Protein AF-A0A7V7ARU8-F1 (afdb_monomer_lite)

Radius of gyration: 13.0 Å; chains: 1; bounding box: 32×25×35 Å

Structure (mmCIF, N/CA/C/O backbone):
data_AF-A0A7V7ARU8-F1
#
_entry.id   AF-A0A7V7ARU8-F1
#
loop_
_atom_site.group_PDB
_atom_site.id
_atom_site.type_symbol
_atom_site.label_atom_id
_atom_site.label_alt_id
_atom_site.label_comp_id
_atom_site.label_asym_id
_atom_site.label_entity_id
_atom_site.label_seq_id
_atom_site.pdbx_PDB_ins_code
_atom_site.Cartn_x
_atom_site.Cartn_y
_atom_site.Cartn_z
_atom_site.occupancy
_atom_site.B_iso_or_equiv
_atom_site.auth_seq_id
_atom_site.auth_comp_id
_atom_site.auth_asym_id
_atom_site.auth_atom_id
_atom_site.pdbx_PDB_model_num
ATOM 1 N N . MET A 1 1 ? -11.407 -2.141 21.419 1.00 55.78 1 MET A N 1
ATOM 2 C CA . MET A 1 1 ? -10.060 -1.774 20.921 1.00 55.78 1 MET A CA 1
ATOM 3 C C . MET A 1 1 ? -9.760 -2.635 19.705 1.00 55.78 1 MET A C 1
ATOM 5 O O . MET A 1 1 ? -10.027 -3.826 19.782 1.00 55.78 1 MET A O 1
ATOM 9 N N . SER A 1 2 ? -9.289 -2.055 18.594 1.00 61.56 2 SER A N 1
ATOM 10 C CA . SER A 1 2 ? -8.868 -2.849 17.427 1.00 61.56 2 SER A CA 1
ATOM 11 C C . SER A 1 2 ? -7.576 -3.605 17.748 1.00 61.56 2 SER A C 1
ATOM 13 O O . SER A 1 2 ? -6.676 -3.037 18.369 1.00 61.56 2 SER A O 1
ATOM 15 N N . LEU A 1 3 ? -7.494 -4.874 17.339 1.00 69.88 3 LEU A N 1
ATOM 16 C CA . LEU A 1 3 ? -6.283 -5.697 17.451 1.00 69.88 3 LEU A CA 1
ATOM 17 C C . LEU A 1 3 ? -5.164 -5.158 16.535 1.00 69.88 3 LEU A C 1
ATOM 19 O O . LEU A 1 3 ? -3.980 -5.251 16.857 1.00 69.88 3 LEU A O 1
ATOM 23 N N . PHE A 1 4 ? -5.548 -4.521 15.427 1.00 79.69 4 PHE A N 1
ATOM 24 C CA . PHE A 1 4 ? -4.651 -3.994 14.403 1.00 79.69 4 PHE A CA 1
ATOM 25 C C . PHE A 1 4 ? -4.651 -2.463 14.450 1.00 79.69 4 PHE A C 1
ATOM 27 O O . PHE A 1 4 ? -5.685 -1.823 14.251 1.00 79.69 4 PHE A O 1
ATOM 34 N N . LYS A 1 5 ? -3.495 -1.877 14.772 1.00 79.50 5 LYS A N 1
ATOM 35 C CA . LYS A 1 5 ? -3.326 -0.432 14.975 1.00 79.50 5 LYS A CA 1
ATOM 36 C C . LYS A 1 5 ? -2.794 0.246 13.721 1.00 79.50 5 LYS A C 1
ATOM 38 O O . LYS A 1 5 ? -3.275 1.319 13.370 1.00 79.50 5 LYS A O 1
ATOM 43 N N . LYS A 1 6 ? -1.821 -0.389 13.063 1.00 88.88 6 LYS A N 1
ATOM 44 C CA . LYS A 1 6 ? -1.152 0.125 11.873 1.00 88.88 6 LYS A CA 1
ATOM 45 C C . LYS A 1 6 ? -0.832 -1.035 10.941 1.00 88.88 6 LYS A C 1
ATOM 47 O O . LYS A 1 6 ? -0.148 -1.978 11.339 1.00 88.88 6 LYS A O 1
ATOM 52 N N . VAL A 1 7 ? -1.355 -0.971 9.723 1.00 93.75 7 VAL A N 1
ATOM 53 C CA . VAL A 1 7 ? -1.232 -2.048 8.734 1.00 93.75 7 VAL A CA 1
ATOM 54 C C . VAL A 1 7 ? -0.343 -1.608 7.588 1.00 93.75 7 VAL A C 1
ATOM 56 O O . VAL A 1 7 ? -0.511 -0.508 7.070 1.00 93.75 7 VAL A O 1
ATOM 59 N N . LEU A 1 8 ? 0.587 -2.468 7.192 1.00 94.81 8 LEU A N 1
ATOM 60 C CA . LEU A 1 8 ? 1.322 -2.306 5.947 1.00 94.81 8 LEU A CA 1
ATOM 61 C C . LEU A 1 8 ? 0.560 -3.043 4.849 1.00 94.81 8 LEU A C 1
ATOM 63 O O . LEU A 1 8 ? 0.272 -4.232 4.994 1.00 94.81 8 LEU A O 1
ATOM 67 N N . PHE A 1 9 ? 0.219 -2.345 3.774 1.00 93.62 9 PHE A N 1
ATOM 68 C CA . PHE A 1 9 ? -0.515 -2.893 2.642 1.00 93.62 9 PHE A CA 1
ATOM 69 C C . PHE A 1 9 ? 0.347 -2.777 1.376 1.00 93.62 9 PHE A C 1
ATOM 71 O O . PHE A 1 9 ? 0.330 -1.744 0.706 1.00 93.62 9 PHE A O 1
ATOM 78 N N . PRO A 1 10 ? 1.117 -3.827 1.035 1.00 92.25 10 PRO A N 1
ATOM 79 C CA . PRO A 1 10 ? 1.843 -3.873 -0.221 1.00 92.25 10 PRO A CA 1
ATOM 80 C C . PRO A 1 10 ? 0.890 -3.892 -1.410 1.00 92.25 10 PRO A C 1
ATOM 82 O O . PRO A 1 10 ? -0.048 -4.687 -1.447 1.00 92.25 10 PRO A O 1
ATOM 85 N N . VAL A 1 11 ? 1.158 -3.031 -2.385 1.00 89.94 11 VAL A N 1
ATOM 86 C CA . VAL A 1 11 ? 0.403 -2.934 -3.631 1.00 89.94 11 VAL A CA 1
ATOM 87 C C . VAL A 1 11 ? 1.342 -2.911 -4.823 1.00 89.94 11 VAL A C 1
ATOM 89 O O . VAL A 1 11 ? 2.446 -2.368 -4.772 1.00 89.94 11 VAL A O 1
ATOM 92 N N . THR A 1 12 ? 0.885 -3.490 -5.925 1.00 83.81 12 THR A N 1
ATOM 93 C CA . THR A 1 12 ? 1.514 -3.338 -7.236 1.00 83.81 12 THR A CA 1
ATOM 94 C C . THR A 1 12 ? 0.747 -2.286 -8.027 1.00 83.81 12 THR A C 1
ATOM 96 O O . THR A 1 12 ? -0.461 -2.150 -7.872 1.00 83.81 12 THR A O 1
ATOM 99 N N . LEU A 1 13 ? 1.412 -1.535 -8.900 1.00 70.94 13 LEU A N 1
ATOM 100 C CA . LEU A 1 13 ? 0.711 -0.595 -9.789 1.00 70.94 13 LEU A CA 1
ATOM 101 C C . LEU A 1 13 ? 0.065 -1.275 -10.996 1.00 70.94 13 LEU A C 1
ATOM 103 O O . LEU A 1 13 ? -0.670 -0.644 -11.745 1.00 70.94 13 LEU A O 1
ATOM 107 N N . SER A 1 14 ? 0.309 -2.575 -11.165 1.00 70.06 14 SER A N 1
ATOM 108 C CA . SER A 1 14 ? -0.528 -3.429 -12.003 1.00 70.06 14 SER A CA 1
ATOM 109 C C . SER A 1 14 ? -1.898 -3.709 -11.383 1.00 70.06 14 SER A C 1
ATOM 111 O O . SER A 1 14 ? -2.766 -4.229 -12.083 1.00 70.06 14 SER A O 1
ATOM 113 N N . LEU A 1 15 ? -2.095 -3.422 -10.089 1.00 66.56 15 LEU A N 1
ATOM 114 C CA . LEU A 1 15 ? -3.392 -3.593 -9.454 1.00 66.56 15 LEU A CA 1
ATOM 115 C C . LEU A 1 15 ? -4.358 -2.518 -9.944 1.00 66.56 15 LEU A C 1
ATOM 117 O O . LEU A 1 15 ? -4.036 -1.330 -9.963 1.00 66.56 15 LEU A O 1
ATOM 121 N N . ASP A 1 16 ? -5.570 -2.944 -10.276 1.00 80.94 16 ASP A N 1
ATOM 122 C CA . ASP A 1 16 ? -6.661 -2.023 -10.554 1.00 80.94 16 ASP A CA 1
ATOM 123 C C . ASP A 1 16 ? -6.981 -1.205 -9.292 1.00 80.94 16 ASP A C 1
ATOM 125 O O . ASP A 1 16 ? -7.073 -1.742 -8.181 1.00 80.94 16 ASP A O 1
ATOM 129 N N . LEU A 1 17 ? -7.183 0.099 -9.465 1.00 84.69 17 LEU A N 1
ATOM 130 C CA . LEU A 1 17 ? -7.605 1.006 -8.407 1.00 84.69 17 LEU A CA 1
ATOM 131 C C . LEU A 1 17 ? -8.874 0.501 -7.704 1.00 84.69 17 LEU A C 1
ATOM 133 O O . LEU A 1 17 ? -8.984 0.641 -6.484 1.00 84.69 17 LEU A O 1
ATOM 137 N N . GLU A 1 18 ? -9.813 -0.105 -8.438 1.00 87.44 18 GLU A N 1
ATOM 138 C CA . GLU A 1 18 ? -11.020 -0.690 -7.841 1.00 87.44 18 GLU A CA 1
ATOM 139 C C . GLU A 1 18 ? -10.675 -1.768 -6.805 1.00 87.44 18 GLU A C 1
ATOM 141 O O . GLU A 1 18 ? -11.236 -1.779 -5.709 1.00 87.44 18 GLU A O 1
ATOM 146 N N . GLN A 1 19 ? -9.669 -2.601 -7.078 1.00 88.06 19 GLN A N 1
ATOM 147 C CA . GLN A 1 19 ? -9.226 -3.640 -6.147 1.00 88.06 19 GLN A CA 1
ATOM 148 C C . GLN A 1 19 ? -8.512 -3.056 -4.926 1.00 88.06 19 GLN A C 1
ATOM 150 O O . GLN A 1 19 ? -8.698 -3.546 -3.809 1.00 88.06 19 GLN A O 1
ATOM 155 N N . ILE A 1 20 ? -7.711 -1.997 -5.098 1.00 89.06 20 ILE A N 1
ATOM 156 C CA . ILE A 1 20 ? -7.094 -1.293 -3.962 1.00 89.06 20 ILE A CA 1
ATOM 157 C C . ILE A 1 20 ? -8.195 -0.722 -3.056 1.00 89.06 20 ILE A C 1
ATOM 159 O O . ILE A 1 20 ? -8.120 -0.842 -1.830 1.00 89.06 20 ILE A O 1
ATOM 163 N N . LEU A 1 21 ? -9.246 -0.145 -3.648 1.00 90.25 21 LEU A N 1
ATOM 164 C CA . LEU A 1 21 ? -10.383 0.411 -2.917 1.00 90.25 21 LEU A CA 1
ATOM 165 C C . LEU A 1 21 ? -11.188 -0.660 -2.180 1.00 90.25 21 LEU A C 1
ATOM 167 O O . LEU A 1 21 ? -11.518 -0.461 -1.009 1.00 90.25 21 LEU A O 1
ATOM 171 N N . ASP A 1 22 ? -11.473 -1.792 -2.817 1.00 90.69 22 ASP A N 1
ATOM 172 C CA . ASP A 1 22 ? -12.188 -2.904 -2.188 1.00 90.69 22 ASP A CA 1
ATOM 173 C C . ASP A 1 22 ? -11.415 -3.469 -0.994 1.00 90.69 22 ASP A C 1
ATOM 175 O O . ASP A 1 22 ? -11.983 -3.676 0.085 1.00 90.69 22 ASP A O 1
ATOM 179 N N . ASN A 1 23 ? -10.098 -3.622 -1.139 1.00 91.44 23 ASN A N 1
ATOM 180 C CA . ASN A 1 23 ? -9.219 -4.024 -0.047 1.00 91.44 23 ASN A CA 1
ATOM 181 C C . ASN A 1 23 ? -9.185 -2.979 1.078 1.00 91.44 23 ASN A C 1
ATOM 183 O O . ASN A 1 23 ? -9.316 -3.328 2.251 1.00 91.44 23 ASN A O 1
ATOM 187 N N . ALA A 1 24 ? -9.102 -1.688 0.756 1.00 91.38 24 ALA A N 1
ATOM 188 C CA . ALA A 1 24 ? -9.162 -0.622 1.756 1.00 91.38 24 ALA A CA 1
ATOM 189 C C . ALA A 1 24 ? -10.508 -0.610 2.513 1.00 91.38 24 ALA A C 1
ATOM 191 O O . ALA A 1 24 ? -10.550 -0.433 3.735 1.00 91.38 24 ALA A O 1
ATOM 192 N N . LEU A 1 25 ? -11.622 -0.851 1.814 1.00 91.81 25 LEU A N 1
ATOM 193 C CA . LEU A 1 25 ? -12.948 -0.998 2.419 1.00 91.81 25 LEU A CA 1
ATOM 194 C C . LEU A 1 25 ? -13.036 -2.244 3.305 1.00 91.81 25 LEU A C 1
ATOM 196 O O . LEU A 1 25 ? -13.692 -2.204 4.350 1.00 91.81 25 LEU A O 1
ATOM 200 N N . PHE A 1 26 ? -12.370 -3.333 2.927 1.00 91.19 26 PHE A N 1
ATOM 201 C CA . PHE A 1 26 ? -12.242 -4.516 3.768 1.00 91.19 26 PHE A CA 1
ATOM 202 C C . PHE A 1 26 ? -11.472 -4.209 5.061 1.00 91.19 26 PHE A C 1
ATOM 204 O O . PHE A 1 26 ? -11.988 -4.490 6.145 1.00 91.19 26 PHE A O 1
ATOM 211 N N . LEU A 1 27 ? -10.317 -3.536 4.984 1.00 91.12 27 LEU A N 1
ATOM 212 C CA . LEU A 1 27 ? -9.570 -3.090 6.171 1.00 91.12 27 LEU A CA 1
ATOM 213 C C . LEU A 1 27 ? -10.432 -2.189 7.069 1.00 91.12 27 LEU A C 1
ATOM 215 O O . LEU A 1 27 ? -10.448 -2.351 8.292 1.00 91.12 27 LEU A O 1
ATOM 219 N N . LYS A 1 28 ? -11.248 -1.309 6.471 1.00 89.88 28 LYS A N 1
ATOM 220 C CA . LYS A 1 28 ? -12.229 -0.509 7.215 1.00 89.88 28 LYS A CA 1
ATOM 221 C C . LYS A 1 28 ? -13.240 -1.371 7.970 1.00 89.88 28 LYS A C 1
ATOM 223 O O . LYS A 1 28 ? -13.525 -1.083 9.131 1.00 89.88 28 LYS A O 1
ATOM 228 N N . ARG A 1 29 ? -13.786 -2.422 7.349 1.00 89.94 29 ARG A N 1
ATOM 229 C CA . ARG A 1 29 ? -14.729 -3.351 8.008 1.00 89.94 29 ARG A CA 1
ATOM 230 C C . ARG A 1 29 ? -14.085 -4.097 9.179 1.00 89.94 29 ARG A C 1
ATOM 232 O O . ARG A 1 29 ? -14.782 -4.420 10.135 1.00 89.94 29 ARG A O 1
ATOM 239 N N . LEU A 1 30 ? -12.768 -4.300 9.143 1.00 88.69 30 LEU A N 1
ATOM 240 C CA . LEU A 1 30 ? -11.980 -4.835 10.259 1.00 88.69 30 LEU A CA 1
ATOM 241 C C . LEU A 1 30 ? -11.642 -3.788 11.340 1.00 88.69 30 LEU A C 1
ATOM 243 O O . LEU A 1 30 ? -10.912 -4.095 12.280 1.00 88.69 30 LEU A O 1
ATOM 247 N N . ASN A 1 31 ? -12.172 -2.562 11.233 1.00 88.38 31 ASN A N 1
ATOM 248 C CA . ASN A 1 31 ? -11.899 -1.440 12.135 1.00 88.38 31 ASN A CA 1
ATOM 249 C C . ASN A 1 31 ? -10.403 -1.064 12.207 1.00 88.38 31 ASN A C 1
ATOM 251 O O . ASN A 1 31 ? -9.904 -0.624 13.247 1.00 88.38 31 ASN A O 1
ATOM 255 N N . ILE A 1 32 ? -9.679 -1.238 11.098 1.00 90.19 32 ILE A N 1
ATOM 256 C CA . ILE A 1 32 ? -8.323 -0.716 10.920 1.00 90.19 32 ILE A CA 1
ATOM 257 C C . ILE A 1 32 ? -8.432 0.754 10.524 1.00 90.19 32 ILE A C 1
ATOM 259 O O . ILE A 1 32 ? -8.991 1.085 9.481 1.00 90.19 32 ILE A O 1
ATOM 263 N N . GLN A 1 33 ? -7.895 1.631 11.369 1.00 87.19 33 GLN A N 1
ATOM 264 C CA . GLN A 1 33 ? -8.012 3.086 11.217 1.00 87.19 33 GLN A CA 1
ATOM 265 C C . GLN A 1 33 ? -6.734 3.745 10.681 1.00 87.19 33 GLN A C 1
ATOM 267 O O . GLN A 1 33 ? -6.741 4.941 10.392 1.00 87.19 33 GLN A O 1
ATOM 272 N N . SER A 1 34 ? -5.644 2.981 10.553 1.00 92.00 34 SER A N 1
ATOM 273 C CA . SER A 1 34 ? -4.394 3.443 9.953 1.00 92.00 34 SER A CA 1
ATOM 274 C C . SER A 1 34 ? -3.761 2.341 9.114 1.00 92.00 34 SER A C 1
ATOM 276 O O . SER A 1 34 ? -3.518 1.241 9.618 1.00 92.00 34 SER A O 1
ATOM 278 N N . PHE A 1 35 ? -3.463 2.640 7.855 1.00 93.56 35 PHE A N 1
ATOM 279 C CA . PHE A 1 35 ? -2.696 1.748 6.994 1.00 93.56 35 PHE A CA 1
ATOM 280 C C . PHE A 1 35 ? -1.856 2.529 5.990 1.00 93.56 35 PHE A C 1
ATOM 282 O O . PHE A 1 35 ? -2.249 3.605 5.549 1.00 93.56 35 PHE A O 1
ATOM 289 N N . ASP A 1 36 ? -0.716 1.962 5.624 1.00 94.06 36 ASP A N 1
ATOM 290 C CA . ASP A 1 36 ? 0.203 2.561 4.667 1.00 94.06 36 ASP A CA 1
ATOM 291 C C . ASP A 1 36 ? 0.302 1.656 3.447 1.00 94.06 36 ASP A C 1
ATOM 293 O O . ASP A 1 36 ? 0.515 0.448 3.571 1.00 94.06 36 ASP A O 1
ATOM 297 N N . LEU A 1 37 ? 0.104 2.245 2.275 1.00 93.62 37 LEU A N 1
ATOM 298 C CA . LEU A 1 37 ? 0.321 1.580 1.004 1.00 93.62 37 LEU A CA 1
ATOM 299 C C . LEU A 1 37 ? 1.812 1.630 0.678 1.00 93.62 37 LEU A C 1
ATOM 301 O O . LEU A 1 37 ? 2.404 2.707 0.689 1.00 93.62 37 LEU A O 1
ATOM 305 N N . ILE A 1 38 ? 2.405 0.487 0.354 1.00 93.12 38 ILE A N 1
ATOM 306 C CA . ILE A 1 38 ? 3.786 0.424 -0.132 1.00 93.12 38 ILE A CA 1
ATOM 307 C C . ILE A 1 38 ? 3.803 -0.165 -1.533 1.00 93.12 38 ILE A C 1
ATOM 309 O O . ILE A 1 38 ? 3.292 -1.262 -1.754 1.00 93.12 38 ILE A O 1
ATOM 313 N N . ASN A 1 39 ? 4.427 0.539 -2.471 1.00 91.69 39 ASN A N 1
ATOM 314 C CA . ASN A 1 39 ? 4.817 -0.046 -3.745 1.00 91.69 39 ASN A CA 1
ATOM 315 C C . ASN A 1 39 ? 6.338 -0.213 -3.778 1.00 91.69 39 ASN A C 1
ATOM 317 O O . ASN A 1 39 ? 7.080 0.724 -3.491 1.00 91.69 39 ASN A O 1
ATOM 321 N N . VAL A 1 40 ? 6.802 -1.418 -4.103 1.00 90.25 40 VAL A N 1
ATOM 322 C CA . VAL A 1 40 ? 8.229 -1.680 -4.306 1.00 90.25 40 VAL A CA 1
ATOM 323 C C . VAL A 1 40 ? 8.492 -1.746 -5.800 1.00 90.25 40 VAL A C 1
ATOM 325 O O . VAL A 1 40 ? 7.872 -2.549 -6.497 1.00 90.25 40 VAL A O 1
ATOM 328 N N . VAL A 1 41 ? 9.405 -0.911 -6.284 1.00 88.69 41 VAL A N 1
ATOM 329 C CA . VAL A 1 41 ? 9.864 -0.931 -7.675 1.00 88.69 41 VAL A CA 1
ATOM 330 C C . VAL A 1 41 ? 11.261 -1.536 -7.754 1.00 88.69 41 VAL A C 1
ATOM 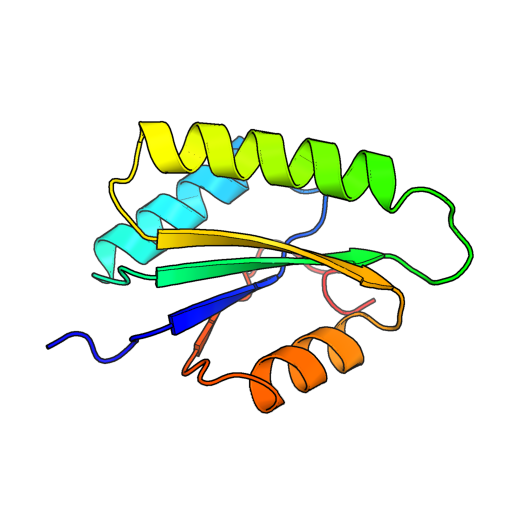332 O O . VAL A 1 41 ? 12.087 -1.365 -6.856 1.00 88.69 41 VAL A O 1
ATOM 335 N N . SER A 1 42 ? 11.550 -2.260 -8.831 1.00 82.88 42 SER A N 1
ATOM 336 C CA . SER A 1 42 ? 12.886 -2.814 -9.044 1.00 82.88 42 SER A CA 1
ATOM 337 C C . SER A 1 42 ? 13.896 -1.694 -9.298 1.00 82.88 42 SER A C 1
ATOM 339 O O . SER A 1 42 ? 13.665 -0.808 -10.123 1.00 82.88 42 SER A O 1
ATOM 341 N N . SER A 1 43 ? 15.043 -1.756 -8.622 1.00 76.50 43 SER A N 1
ATOM 342 C CA . SER A 1 43 ? 16.134 -0.798 -8.814 1.00 76.50 43 SER A CA 1
ATOM 343 C C . SER A 1 43 ? 16.564 -0.739 -10.285 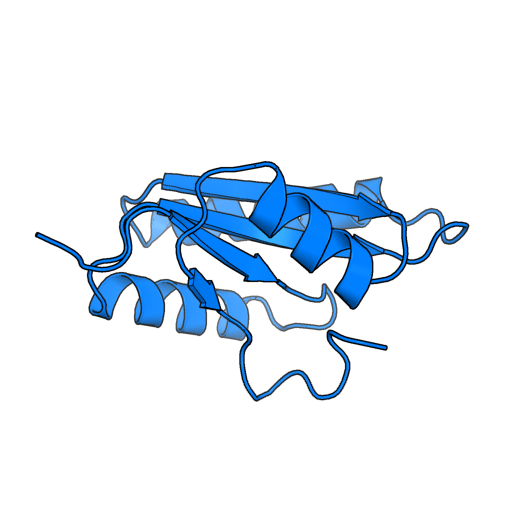1.00 76.50 43 SER A C 1
ATOM 345 O O . SER A 1 43 ? 16.788 -1.771 -10.917 1.00 76.50 43 SER A O 1
ATOM 347 N N . GLY A 1 44 ? 16.698 0.472 -10.827 1.00 68.88 44 GLY A N 1
ATOM 348 C CA . GLY A 1 44 ? 17.142 0.700 -12.208 1.00 68.88 44 GLY A CA 1
ATOM 349 C C . GLY A 1 44 ? 16.026 0.830 -13.252 1.00 68.88 44 GLY A C 1
ATOM 350 O O . GLY A 1 44 ? 16.318 1.206 -14.385 1.00 68.88 44 GLY A O 1
ATOM 351 N N . PHE A 1 45 ? 14.761 0.600 -12.887 1.00 62.62 45 PHE A N 1
ATOM 352 C CA . PHE A 1 45 ? 13.612 1.004 -13.700 1.00 62.62 45 PHE A CA 1
ATOM 353 C C . PHE A 1 45 ? 13.124 2.370 -13.205 1.00 62.62 45 PHE A C 1
ATOM 355 O O . PHE A 1 45 ? 12.615 2.483 -12.096 1.00 62.62 45 PHE A O 1
ATOM 362 N N . GLY A 1 46 ? 13.322 3.419 -14.009 1.00 60.66 46 GLY A N 1
ATOM 363 C CA . GLY A 1 46 ? 13.095 4.831 -13.662 1.00 60.66 46 GLY A CA 1
ATOM 364 C C . GLY A 1 46 ? 11.637 5.262 -13.459 1.00 60.66 46 GLY A C 1
ATOM 365 O O . GLY A 1 46 ? 11.284 6.368 -13.839 1.00 60.66 46 GLY A O 1
ATOM 366 N N . ASN A 1 47 ? 10.799 4.416 -12.861 1.00 77.44 47 ASN A N 1
ATOM 367 C CA . ASN A 1 47 ? 9.357 4.632 -12.736 1.00 77.44 47 ASN A CA 1
ATOM 368 C C . ASN A 1 47 ? 8.931 5.034 -11.317 1.00 77.44 47 ASN A C 1
ATOM 370 O O . ASN A 1 47 ? 7.743 4.984 -11.009 1.00 77.44 47 ASN A O 1
ATOM 374 N N . LYS A 1 48 ? 9.863 5.384 -10.420 1.00 85.69 48 LYS A N 1
ATOM 375 C CA . LYS A 1 48 ? 9.544 5.691 -9.016 1.00 85.69 48 LYS A CA 1
ATOM 376 C C . LYS A 1 48 ? 8.592 6.881 -8.875 1.00 85.69 48 LYS A C 1
ATOM 378 O O . LYS A 1 48 ? 7.653 6.804 -8.086 1.00 85.69 48 LYS A O 1
ATOM 383 N N . ASP A 1 49 ? 8.816 7.945 -9.641 1.00 86.12 49 ASP A N 1
ATOM 384 C CA . ASP A 1 49 ? 8.006 9.166 -9.563 1.00 86.12 49 ASP A CA 1
ATOM 385 C C . ASP A 1 49 ? 6.589 8.930 -10.103 1.00 86.12 49 ASP A C 1
ATOM 387 O O . ASP A 1 49 ? 5.618 9.224 -9.407 1.00 86.12 49 ASP A O 1
ATOM 391 N N . ASP A 1 50 ? 6.464 8.284 -11.268 1.00 86.38 50 ASP A N 1
ATOM 392 C CA . ASP A 1 50 ? 5.172 7.865 -11.833 1.00 86.38 50 ASP A CA 1
ATOM 393 C C . ASP A 1 50 ? 4.417 6.944 -10.864 1.00 86.38 50 ASP A C 1
ATOM 395 O O . ASP A 1 50 ? 3.202 7.049 -10.669 1.00 86.38 50 ASP A O 1
ATOM 399 N N . SER A 1 51 ? 5.164 6.050 -10.212 1.00 87.19 51 SER A N 1
ATOM 400 C CA . SER A 1 51 ? 4.625 5.121 -9.229 1.00 87.19 51 SER A CA 1
ATOM 401 C C . SER A 1 51 ? 4.079 5.835 -8.005 1.00 87.19 51 SER A C 1
ATOM 403 O O . SER A 1 51 ? 3.002 5.502 -7.506 1.00 87.19 51 SER A O 1
ATOM 405 N N . LEU A 1 52 ? 4.813 6.840 -7.533 1.00 89.25 52 LEU A N 1
ATOM 406 C CA . LEU A 1 52 ? 4.425 7.650 -6.393 1.00 89.25 52 LEU A CA 1
ATOM 407 C C . LEU A 1 52 ? 3.197 8.497 -6.721 1.00 89.25 52 LEU A C 1
ATOM 409 O O . LEU A 1 52 ? 2.284 8.578 -5.900 1.00 89.25 52 LEU A O 1
ATOM 413 N N . GLU A 1 53 ? 3.138 9.077 -7.921 1.00 89.62 53 GLU A N 1
ATOM 414 C CA . GLU A 1 53 ? 1.982 9.847 -8.374 1.00 89.62 53 GLU A CA 1
ATOM 415 C C . GLU A 1 53 ? 0.720 8.978 -8.423 1.00 89.62 53 GLU A C 1
ATOM 417 O O . GLU A 1 53 ? -0.294 9.332 -7.813 1.00 89.62 53 GLU A O 1
ATOM 422 N N . ALA A 1 54 ? 0.785 7.812 -9.071 1.00 87.81 54 ALA A N 1
ATOM 423 C CA . ALA A 1 54 ? -0.337 6.879 -9.147 1.00 87.81 54 ALA A CA 1
ATOM 424 C C . ALA A 1 54 ? -0.801 6.429 -7.750 1.00 87.81 54 ALA A C 1
ATOM 426 O O . ALA A 1 54 ? -2.001 6.408 -7.449 1.00 87.81 54 ALA A O 1
ATOM 427 N N . LEU A 1 55 ? 0.146 6.133 -6.857 1.00 90.75 55 LEU A N 1
ATOM 428 C CA . LEU A 1 55 ? -0.155 5.725 -5.489 1.00 90.75 55 LEU A CA 1
ATOM 429 C C . LEU A 1 55 ? -0.798 6.862 -4.677 1.00 90.75 55 LEU A C 1
ATOM 431 O O . LEU A 1 55 ? -1.749 6.637 -3.925 1.00 90.75 55 LEU A O 1
ATOM 435 N N . HIS A 1 56 ? -0.341 8.101 -4.863 1.00 91.31 56 HIS A N 1
ATOM 436 C CA . HIS A 1 56 ? -0.938 9.285 -4.243 1.00 91.31 56 HIS A CA 1
ATOM 437 C C . HIS A 1 56 ? -2.359 9.553 -4.744 1.00 91.31 56 HIS A C 1
ATOM 439 O O . HIS A 1 56 ? -3.232 9.899 -3.941 1.00 91.31 56 HIS A O 1
ATOM 445 N N . GLN A 1 57 ? -2.621 9.360 -6.039 1.00 90.38 57 GLN A N 1
ATOM 446 C CA . GLN A 1 57 ? -3.975 9.448 -6.589 1.00 90.38 57 GLN A CA 1
ATOM 447 C C . GLN A 1 57 ? -4.896 8.409 -5.931 1.00 90.38 57 GLN A C 1
ATOM 449 O O . GLN A 1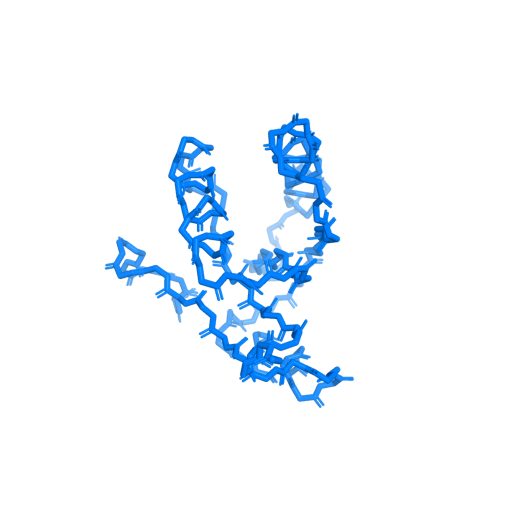 57 ? -5.985 8.761 -5.466 1.00 90.38 57 GLN A O 1
ATOM 454 N N . ALA A 1 58 ? -4.434 7.161 -5.789 1.00 90.00 58 ALA A N 1
ATOM 455 C CA . ALA A 1 58 ? -5.180 6.112 -5.096 1.00 90.00 58 ALA A CA 1
ATOM 456 C C . ALA A 1 58 ? -5.482 6.486 -3.634 1.00 90.00 58 ALA A C 1
ATOM 458 O O . ALA A 1 58 ? -6.635 6.401 -3.202 1.00 90.00 58 ALA A O 1
ATOM 459 N N . VAL A 1 59 ? -4.491 6.989 -2.885 1.00 92.62 59 VAL A N 1
ATOM 460 C CA . VAL A 1 59 ? -4.691 7.503 -1.516 1.00 92.62 59 VAL A CA 1
ATOM 461 C C . VAL A 1 59 ? -5.732 8.617 -1.478 1.00 92.62 59 VAL A C 1
ATOM 463 O O . VAL A 1 59 ? -6.593 8.617 -0.597 1.00 92.62 59 VAL A O 1
ATOM 466 N N . GLY A 1 60 ? -5.681 9.558 -2.424 1.00 92.38 60 GLY A N 1
ATOM 467 C CA . GLY A 1 60 ? -6.654 10.643 -2.531 1.00 92.38 60 GLY A CA 1
ATOM 468 C C . GLY A 1 60 ? -8.085 10.118 -2.644 1.00 92.38 60 GLY A C 1
ATOM 469 O O . GLY A 1 60 ? -8.967 10.553 -1.903 1.00 92.38 60 GLY A O 1
ATOM 470 N N . ILE A 1 61 ? -8.302 9.121 -3.501 1.00 91.31 61 ILE A N 1
ATOM 471 C CA . ILE A 1 61 ? -9.617 8.504 -3.719 1.00 91.31 61 ILE A CA 1
ATOM 472 C C . ILE A 1 61 ? -10.060 7.693 -2.495 1.00 91.31 61 ILE A C 1
ATOM 474 O O . ILE A 1 61 ? -11.217 7.785 -2.074 1.00 91.31 61 ILE A O 1
ATOM 478 N N . ILE A 1 62 ? -9.150 6.942 -1.867 1.00 92.12 62 ILE A N 1
ATOM 479 C CA . ILE A 1 62 ? -9.438 6.194 -0.636 1.00 92.12 62 ILE A CA 1
ATOM 480 C C . ILE A 1 62 ? -9.885 7.147 0.476 1.00 92.12 62 ILE A C 1
ATOM 482 O O . ILE A 1 62 ? -10.911 6.904 1.112 1.00 92.12 62 ILE A O 1
ATOM 486 N N . ARG A 1 63 ? -9.163 8.254 0.688 1.00 92.06 63 ARG A N 1
ATOM 487 C CA . ARG A 1 63 ? -9.464 9.246 1.735 1.00 92.06 63 ARG A CA 1
ATOM 488 C C . ARG A 1 63 ? -10.816 9.938 1.533 1.00 92.06 63 ARG A C 1
ATOM 490 O O . ARG A 1 63 ? -11.456 10.306 2.512 1.00 92.06 63 ARG A O 1
ATOM 497 N N . GLN A 1 64 ? -11.292 10.071 0.292 1.00 91.19 64 GLN A N 1
ATOM 498 C CA . GLN A 1 64 ? -12.646 10.574 0.015 1.00 91.19 64 GLN A CA 1
ATOM 499 C C . GLN A 1 64 ? -13.746 9.591 0.455 1.00 91.19 64 GLN A C 1
ATOM 501 O O . GLN A 1 64 ? -14.856 10.012 0.775 1.00 91.19 64 GLN A O 1
ATOM 506 N N . LYS A 1 65 ? -13.461 8.281 0.478 1.00 88.56 65 LYS A N 1
ATOM 507 C CA . LYS A 1 65 ? -14.432 7.220 0.815 1.00 88.56 65 LYS A CA 1
ATOM 508 C C . LYS A 1 65 ? -14.299 6.700 2.250 1.00 88.56 65 LYS A C 1
ATOM 510 O O . LYS A 1 65 ? -15.244 6.126 2.806 1.00 88.56 65 LYS A O 1
ATOM 515 N N . ILE A 1 66 ? -13.121 6.848 2.847 1.00 87.38 66 ILE A N 1
ATOM 516 C CA . ILE A 1 66 ? -12.762 6.268 4.138 1.00 87.38 66 ILE A CA 1
ATOM 517 C C . ILE A 1 66 ? -12.109 7.354 5.007 1.00 87.38 66 ILE A C 1
ATOM 519 O O . ILE A 1 66 ? -11.049 7.855 4.641 1.00 87.38 66 ILE A O 1
ATOM 523 N N . PRO A 1 67 ? -12.680 7.694 6.180 1.00 83.00 67 PRO A N 1
ATOM 524 C CA . PRO A 1 67 ? -12.180 8.772 7.038 1.00 83.00 67 PRO A CA 1
ATOM 525 C C . PRO A 1 67 ? -10.964 8.352 7.891 1.00 83.00 67 PRO A C 1
ATOM 527 O O . PRO A 1 67 ? -10.874 8.710 9.063 1.00 83.00 67 PRO A O 1
ATOM 530 N N . TYR A 1 68 ? -10.061 7.535 7.347 1.00 84.69 68 TYR A N 1
ATOM 531 C CA . TYR A 1 68 ? -8.953 6.913 8.080 1.00 84.69 68 TYR A CA 1
ATOM 532 C C . TYR A 1 68 ? -7.591 7.418 7.625 1.00 84.69 68 TYR A C 1
ATOM 534 O O . TYR A 1 68 ? -7.451 8.029 6.564 1.00 84.69 68 TYR A O 1
ATOM 542 N N . ASN A 1 69 ? -6.581 7.164 8.456 1.00 90.62 69 ASN A N 1
ATOM 543 C CA . ASN A 1 69 ? -5.220 7.580 8.180 1.00 90.62 69 ASN A CA 1
ATOM 544 C C . ASN A 1 69 ? -4.588 6.643 7.147 1.00 90.62 69 ASN A C 1
ATOM 546 O O . ASN A 1 69 ? -4.202 5.521 7.466 1.00 90.62 69 ASN A O 1
ATOM 550 N N . VAL A 1 70 ? -4.514 7.112 5.906 1.00 93.12 70 VAL A N 1
ATOM 551 C CA . VAL A 1 70 ? -3.925 6.361 4.796 1.00 93.12 70 VAL A CA 1
ATOM 552 C C . VAL A 1 70 ? -2.725 7.115 4.275 1.00 93.12 70 VAL A C 1
ATOM 554 O O . VAL A 1 70 ? -2.889 8.271 3.887 1.00 93.12 70 VAL A O 1
ATOM 557 N N . SER A 1 71 ? -1.552 6.496 4.248 1.00 92.56 71 SER A N 1
ATOM 558 C CA . SER A 1 71 ? -0.365 7.063 3.602 1.00 92.56 71 SER A CA 1
ATOM 559 C C . SER A 1 71 ? 0.162 6.142 2.502 1.00 92.56 71 SER A C 1
ATOM 561 O O . SER A 1 71 ? -0.369 5.051 2.296 1.00 92.56 71 SER A O 1
ATOM 563 N N . ALA A 1 72 ? 1.137 6.625 1.740 1.00 92.12 72 ALA A N 1
ATOM 564 C CA . ALA A 1 72 ? 1.706 5.928 0.600 1.00 92.12 72 ALA A CA 1
ATOM 565 C C . ALA A 1 72 ? 3.214 6.150 0.551 1.00 92.12 72 ALA A C 1
ATOM 567 O O . ALA A 1 72 ? 3.679 7.261 0.802 1.00 92.12 72 ALA A O 1
ATOM 568 N N . GLU A 1 73 ? 3.950 5.107 0.185 1.00 92.44 73 GLU A N 1
ATOM 569 C CA . GLU A 1 73 ? 5.386 5.172 -0.048 1.00 92.44 73 GLU A CA 1
ATOM 570 C C . GLU A 1 73 ? 5.781 4.292 -1.237 1.00 92.44 73 GLU A C 1
ATOM 572 O O . GLU A 1 73 ? 5.221 3.213 -1.451 1.00 92.44 73 GLU A O 1
ATOM 577 N N . VAL A 1 74 ? 6.763 4.762 -2.008 1.00 91.62 74 VAL A N 1
ATOM 578 C CA . VAL A 1 74 ? 7.416 3.967 -3.048 1.00 91.62 74 VAL A CA 1
ATOM 579 C C . VAL A 1 74 ? 8.875 3.776 -2.678 1.00 91.62 74 VAL A C 1
ATOM 581 O O . VAL A 1 74 ? 9.614 4.747 -2.489 1.00 91.62 74 VAL A O 1
ATOM 584 N N . VAL A 1 75 ? 9.294 2.520 -2.609 1.00 91.44 75 VAL A N 1
ATOM 585 C CA . VAL A 1 75 ? 10.666 2.127 -2.276 1.00 91.44 75 VAL A CA 1
ATOM 586 C C . VAL A 1 75 ? 11.279 1.346 -3.428 1.00 91.44 75 VAL A C 1
ATOM 588 O O . VAL A 1 75 ? 10.571 0.708 -4.204 1.00 91.44 75 VAL A O 1
ATOM 591 N N . GLU A 1 76 ? 12.600 1.408 -3.557 1.00 91.00 76 GLU A N 1
ATOM 592 C CA . GLU A 1 76 ? 1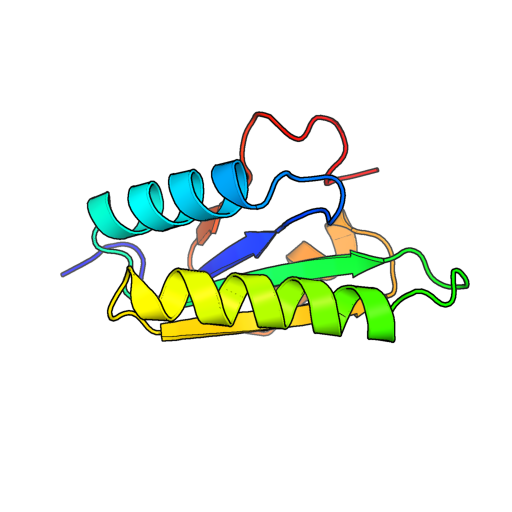3.320 0.662 -4.588 1.00 91.00 76 GLU A CA 1
ATOM 593 C C . GLU A 1 76 ? 14.018 -0.543 -3.970 1.00 91.00 76 GLU A C 1
ATOM 595 O O . GLU A 1 76 ? 14.695 -0.404 -2.952 1.00 91.00 76 GLU A O 1
ATOM 600 N N . GLY A 1 77 ? 13.906 -1.709 -4.601 1.00 90.00 77 GLY A N 1
ATOM 601 C CA . GLY A 1 77 ? 14.623 -2.901 -4.165 1.00 90.00 77 GLY A CA 1
ATOM 602 C C . GLY A 1 77 ? 13.886 -4.196 -4.467 1.00 90.00 77 GLY A C 1
ATOM 603 O O . GLY A 1 77 ? 13.084 -4.286 -5.395 1.00 90.00 77 GLY A O 1
ATOM 604 N N . HIS A 1 78 ? 14.187 -5.222 -3.674 1.00 88.69 78 HIS A N 1
ATOM 605 C CA . HIS A 1 78 ? 13.516 -6.515 -3.755 1.00 88.69 78 HIS A CA 1
ATOM 606 C C . HIS A 1 78 ? 12.255 -6.498 -2.887 1.00 88.69 78 HIS A C 1
ATOM 608 O O . HIS A 1 78 ? 12.347 -6.268 -1.679 1.00 88.69 78 HIS A O 1
ATOM 614 N N . ALA A 1 79 ? 11.092 -6.774 -3.483 1.00 87.56 79 ALA A N 1
ATOM 615 C CA . ALA A 1 79 ? 9.788 -6.546 -2.860 1.00 87.56 79 ALA A CA 1
ATOM 616 C C . ALA A 1 79 ? 9.656 -7.160 -1.461 1.00 87.56 79 ALA A C 1
ATOM 618 O O . ALA A 1 79 ? 9.369 -6.455 -0.494 1.00 87.56 79 ALA A O 1
ATOM 619 N N . ALA A 1 80 ? 9.956 -8.453 -1.318 1.00 88.50 80 ALA A N 1
ATOM 620 C CA . ALA A 1 80 ? 9.868 -9.125 -0.024 1.00 88.50 80 ALA A CA 1
ATOM 621 C C . ALA A 1 80 ? 10.830 -8.533 1.024 1.00 88.50 80 ALA A C 1
ATOM 623 O O . ALA A 1 80 ? 10.484 -8.451 2.202 1.00 88.50 80 ALA A O 1
ATOM 624 N N . SER A 1 81 ? 12.023 -8.106 0.602 1.00 91.75 81 SER A N 1
ATOM 625 C CA . SER A 1 81 ? 13.033 -7.543 1.502 1.00 91.75 81 SER A CA 1
ATOM 626 C C . SER A 1 81 ? 12.593 -6.178 2.017 1.00 91.75 81 SER A C 1
ATOM 628 O O . SER A 1 81 ? 12.605 -5.950 3.224 1.00 91.75 81 SER A O 1
ATOM 630 N N . GLU A 1 82 ? 12.130 -5.307 1.122 1.00 92.44 82 GLU A N 1
ATOM 631 C CA . GLU A 1 82 ? 11.721 -3.950 1.478 1.00 92.44 82 GLU A CA 1
ATOM 632 C C . GLU A 1 82 ? 10.426 -3.922 2.294 1.00 92.44 82 GLU A C 1
ATOM 634 O O . GLU A 1 82 ? 10.346 -3.200 3.285 1.00 92.44 82 GLU A O 1
ATOM 639 N N . ILE A 1 83 ? 9.451 -4.782 1.976 1.00 91.56 83 ILE A N 1
ATOM 640 C CA . ILE A 1 83 ? 8.234 -4.938 2.789 1.00 91.56 83 ILE A CA 1
ATOM 641 C C . ILE A 1 83 ? 8.600 -5.352 4.220 1.00 91.56 83 ILE A C 1
ATOM 643 O O . ILE A 1 83 ? 8.083 -4.786 5.185 1.00 91.56 83 ILE A O 1
ATOM 647 N N . VAL A 1 84 ? 9.509 -6.319 4.382 1.00 91.62 84 VAL A N 1
ATOM 648 C CA . VAL A 1 84 ? 9.958 -6.767 5.709 1.00 91.62 84 VAL A CA 1
ATOM 649 C C . VAL A 1 84 ? 10.768 -5.683 6.421 1.00 91.62 84 VAL A C 1
ATOM 651 O O . VAL A 1 84 ? 10.582 -5.485 7.622 1.00 91.62 84 VAL A O 1
ATOM 654 N N . ASN A 1 85 ? 11.643 -4.969 5.713 1.00 92.38 85 ASN A N 1
ATOM 655 C CA . ASN A 1 85 ? 12.426 -3.870 6.277 1.00 92.38 85 ASN A CA 1
ATOM 656 C C . ASN A 1 85 ? 11.516 -2.748 6.786 1.00 92.38 85 ASN A C 1
ATOM 658 O O . ASN A 1 85 ? 11.672 -2.308 7.924 1.00 92.38 85 ASN A O 1
ATOM 662 N N . MET A 1 86 ? 10.514 -2.350 5.999 1.00 91.38 86 MET A N 1
ATOM 663 C CA . MET A 1 86 ? 9.531 -1.342 6.392 1.00 91.38 86 MET A CA 1
ATOM 664 C C . MET A 1 86 ? 8.680 -1.811 7.576 1.00 91.38 86 MET A C 1
ATOM 666 O O . MET A 1 86 ? 8.504 -1.070 8.543 1.00 91.38 86 MET A O 1
ATOM 670 N N . ALA A 1 87 ? 8.216 -3.066 7.545 1.00 90.50 87 ALA A N 1
ATOM 671 C CA . ALA A 1 87 ? 7.458 -3.665 8.639 1.00 90.50 87 ALA A CA 1
ATOM 672 C C . ALA A 1 87 ? 8.252 -3.721 9.956 1.00 90.50 87 ALA A C 1
ATOM 674 O O . ALA A 1 87 ? 7.661 -3.610 11.023 1.00 90.50 87 ALA A O 1
ATOM 675 N N . ARG A 1 88 ? 9.582 -3.889 9.892 1.00 88.19 88 ARG A N 1
ATOM 676 C CA . ARG A 1 88 ? 10.481 -3.868 11.061 1.00 88.19 88 ARG A CA 1
ATOM 677 C C . ARG A 1 88 ? 10.846 -2.459 11.518 1.00 88.19 88 ARG A C 1
ATOM 679 O O . ARG A 1 88 ? 11.083 -2.258 12.704 1.00 88.19 88 ARG A O 1
ATOM 686 N N . GLY A 1 89 ? 10.959 -1.518 10.582 1.00 84.62 89 GLY A N 1
ATOM 687 C CA . GLY A 1 89 ? 11.388 -0.145 10.848 1.00 84.62 89 GLY A CA 1
ATOM 688 C C . GLY A 1 89 ? 10.304 0.738 11.466 1.00 84.62 89 GLY A C 1
ATOM 689 O O . GLY A 1 89 ? 10.621 1.800 11.997 1.00 84.62 89 GLY A O 1
ATOM 690 N N . GLN A 1 90 ? 9.039 0.318 11.411 1.00 80.50 90 GLN A N 1
ATOM 691 C CA . GLN A 1 90 ? 7.913 1.046 11.994 1.00 80.50 90 GLN A CA 1
ATOM 692 C C . GLN A 1 90 ? 7.006 0.109 12.805 1.00 80.50 90 GLN A C 1
ATOM 694 O O . GLN A 1 90 ? 7.062 -1.107 12.656 1.00 80.50 90 GLN A O 1
ATOM 699 N N . ASP A 1 91 ? 6.116 0.674 13.626 1.00 86.00 91 ASP A N 1
ATOM 700 C CA . ASP A 1 91 ? 5.198 -0.069 14.508 1.00 86.00 91 ASP A CA 1
ATOM 701 C C . ASP A 1 91 ? 4.010 -0.732 13.768 1.00 86.00 91 ASP A C 1
ATOM 703 O O . ASP A 1 91 ? 2.856 -0.659 14.210 1.00 86.00 91 ASP A O 1
ATOM 707 N N . TYR A 1 92 ? 4.253 -1.365 12.617 1.00 91.31 92 TYR A N 1
ATOM 708 C CA . TYR A 1 92 ? 3.231 -2.156 11.931 1.00 91.31 92 TYR A CA 1
ATOM 709 C C . TYR A 1 92 ? 2.941 -3.434 12.710 1.00 91.31 92 TYR A C 1
ATOM 711 O O . TYR A 1 92 ? 3.846 -4.155 13.124 1.00 91.31 92 TYR A O 1
ATOM 719 N N . ASN A 1 93 ? 1.659 -3.753 12.877 1.00 89.81 93 ASN A N 1
ATOM 720 C CA . ASN A 1 93 ? 1.236 -4.962 13.585 1.00 89.81 93 ASN A CA 1
ATOM 721 C C . ASN A 1 93 ? 0.444 -5.946 12.714 1.00 89.81 93 ASN A C 1
ATOM 723 O O . ASN A 1 93 ? -0.064 -6.948 13.217 1.00 89.81 93 ASN A O 1
ATOM 727 N N . LEU A 1 94 ? 0.364 -5.665 11.413 1.00 91.62 94 LEU A N 1
ATOM 728 C CA . LEU A 1 94 ? -0.155 -6.552 10.380 1.00 91.62 94 LEU A CA 1
ATOM 729 C C . LEU A 1 94 ? 0.443 -6.153 9.027 1.00 91.62 94 LEU A C 1
ATOM 731 O O . LEU A 1 94 ? 0.493 -4.968 8.699 1.00 91.62 94 LEU A O 1
ATOM 735 N N . ILE A 1 95 ? 0.830 -7.149 8.233 1.00 92.62 95 ILE A N 1
ATOM 736 C CA . ILE A 1 95 ? 1.074 -6.989 6.798 1.00 92.62 95 ILE A CA 1
ATOM 737 C C . ILE A 1 95 ? -0.122 -7.617 6.085 1.00 92.62 95 ILE A C 1
ATOM 739 O O . ILE A 1 95 ? -0.392 -8.807 6.259 1.00 92.62 95 ILE A O 1
ATOM 743 N N . PHE A 1 96 ? -0.864 -6.819 5.324 1.00 92.25 96 PHE A N 1
ATOM 744 C CA . PHE A 1 96 ? -2.015 -7.279 4.557 1.00 92.25 96 PHE A CA 1
ATOM 745 C C . PHE A 1 96 ? -1.611 -7.491 3.099 1.00 92.25 96 PHE A C 1
ATOM 747 O O . PHE A 1 96 ? -1.381 -6.527 2.379 1.00 92.25 96 PHE A O 1
ATOM 754 N N . ILE A 1 97 ? -1.527 -8.754 2.678 1.00 88.69 97 ILE A N 1
ATOM 755 C CA . ILE A 1 97 ? -1.167 -9.142 1.308 1.00 88.69 97 ILE A CA 1
ATOM 756 C C . ILE A 1 97 ? -2.415 -9.736 0.639 1.00 88.69 97 ILE A C 1
ATOM 758 O O . ILE A 1 97 ? -2.860 -10.810 1.061 1.00 88.69 97 ILE A O 1
ATOM 762 N N . PRO A 1 98 ? -3.008 -9.075 -0.371 1.00 78.12 98 PRO A N 1
ATOM 763 C CA . PRO A 1 98 ? -4.153 -9.619 -1.092 1.00 78.12 98 PRO A CA 1
ATOM 764 C C . PRO A 1 98 ? -3.764 -10.896 -1.841 1.00 78.12 98 PRO A C 1
ATOM 766 O O . PRO A 1 98 ? -2.763 -10.943 -2.548 1.00 78.12 98 PRO A O 1
ATOM 769 N N . GLY A 1 99 ? -4.588 -11.942 -1.746 1.00 71.44 99 GLY A N 1
ATOM 770 C CA . GLY A 1 99 ? -4.311 -13.231 -2.400 1.00 71.44 99 GLY A CA 1
ATOM 771 C C . GLY A 1 99 ? -4.406 -13.218 -3.934 1.00 71.44 99 GLY A C 1
ATOM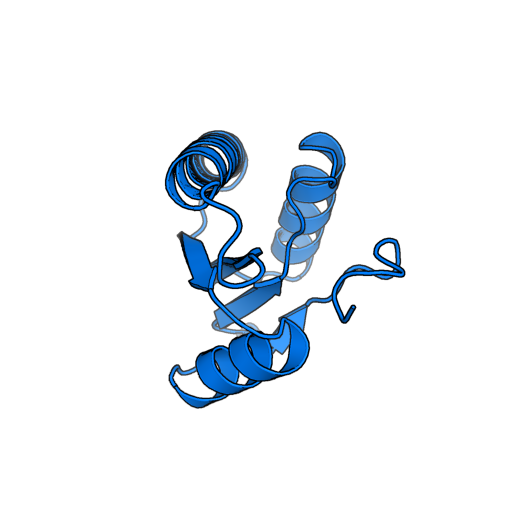 772 O O . GLY A 1 99 ? -4.225 -14.257 -4.566 1.00 71.44 99 GLY A O 1
ATOM 773 N N . HIS A 1 100 ? -4.745 -12.078 -4.536 1.00 65.81 100 HIS A N 1
ATOM 774 C CA . HIS A 1 100 ? -4.920 -11.908 -5.984 1.00 65.81 100 HIS A CA 1
ATOM 775 C C . HIS A 1 100 ? -3.576 -11.628 -6.670 1.00 65.81 100 HIS A C 1
ATOM 777 O O . HIS A 1 100 ? -3.385 -11.945 -7.844 1.00 65.81 100 HIS A O 1
ATOM 783 N N . ASP A 1 101 ? -2.617 -11.115 -5.902 1.00 59.56 101 ASP A N 1
ATOM 784 C CA . ASP A 1 101 ? -1.278 -10.788 -6.347 1.00 59.56 101 ASP A CA 1
ATOM 785 C C . ASP A 1 101 ? -0.354 -12.000 -6.263 1.00 59.56 101 ASP A C 1
ATOM 787 O O . ASP A 1 101 ? 0.415 -12.182 -5.318 1.00 59.56 101 ASP A O 1
ATOM 791 N N . LYS A 1 102 ? -0.372 -12.833 -7.304 1.00 54.88 102 LYS A N 1
ATOM 792 C CA . LYS A 1 102 ? 0.592 -13.939 -7.420 1.00 54.88 102 LYS A CA 1
ATOM 793 C C . LYS A 1 102 ? 2.053 -13.463 -7.535 1.00 54.88 102 LYS A C 1
ATOM 795 O O . LYS A 1 102 ? 2.948 -14.287 -7.389 1.00 54.88 102 LYS A O 1
ATOM 800 N N . ASN A 1 103 ? 2.286 -12.164 -7.769 1.00 58.69 103 ASN A N 1
ATOM 801 C CA . ASN A 1 103 ? 3.592 -11.583 -8.099 1.00 58.69 103 ASN A CA 1
ATOM 802 C C . ASN A 1 103 ? 4.061 -10.441 -7.172 1.00 58.69 103 ASN A C 1
ATOM 804 O O . ASN A 1 103 ? 5.080 -9.840 -7.481 1.00 58.69 103 ASN A O 1
ATOM 808 N N . ILE A 1 104 ? 3.400 -10.146 -6.039 1.00 57.41 104 ILE A N 1
ATOM 809 C CA . ILE A 1 104 ? 3.889 -9.107 -5.092 1.00 57.41 104 ILE A CA 1
ATOM 810 C C . ILE A 1 104 ? 5.310 -9.404 -4.576 1.00 57.41 104 ILE A C 1
ATOM 812 O O . ILE A 1 104 ? 5.996 -8.496 -4.122 1.00 57.41 104 ILE A O 1
ATOM 816 N N . MET A 1 105 ? 5.743 -10.668 -4.608 1.00 55.53 105 MET A N 1
ATOM 817 C CA . MET A 1 105 ? 7.039 -11.105 -4.074 1.00 55.53 105 MET A CA 1
ATOM 818 C C . MET A 1 105 ? 8.100 -11.418 -5.139 1.00 55.53 105 MET A C 1
ATOM 820 O O . MET A 1 105 ? 9.172 -11.884 -4.756 1.00 55.53 105 MET A O 1
ATOM 824 N N . ASN A 1 106 ? 7.800 -11.224 -6.428 1.00 48.69 106 ASN A N 1
AT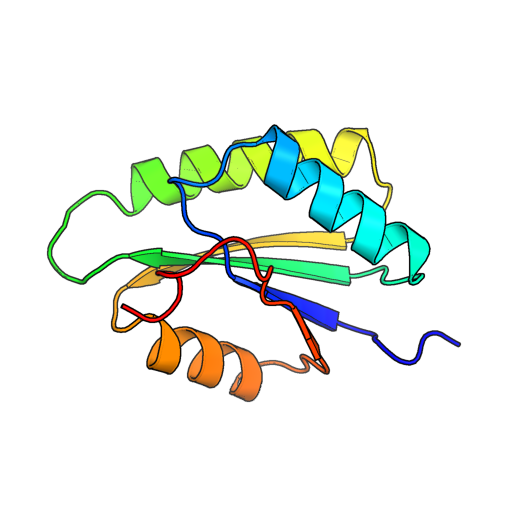OM 825 C CA . ASN A 1 106 ? 8.762 -11.436 -7.518 1.00 48.69 106 ASN A CA 1
ATOM 826 C C . ASN A 1 106 ? 9.578 -10.175 -7.813 1.00 48.69 106 ASN A C 1
ATOM 828 O O . ASN A 1 106 ? 9.046 -9.063 -7.599 1.00 48.69 106 ASN A O 1
#

Foldseek 3Di:
DQPWAEEEEEDEPVDDLVVVLVVLVVCVVSVHQYYEYEYEAEPPPPCQVVVQVSQVVSVVVNVVVHVGHYYYDYHYDQQVVVSVVVVVVDVGPYYDYDPVCPPSRD

Secondary structure (DSSP, 8-state):
--S-SSEEEE--TTS-HHHHHHHHHHHHHTT--EEEEEEEE-TT-S-HHHHHHHHHHHHHHHHHH--SEEEEEEEES-HHHHHHHHHHHTT--EE---TT-TTTT-

pLDDT: mean 84.87, std 10.83, range [48.69, 94.81]

Sequence (106 aa):
MSLFKKVLFPVTLSLDLEQILDNALFLKRLNIQSFDLINVVSSGFGNKDDSLEALHQAVGIIRQKIPYNVSAEVVEGHAASEIVNMARGQDYNLIFIPGHDKNIMN